Protein AF-A0A661AX13-F1 (afdb_monomer)

Foldseek 3Di:
DQVPDPQAAEEEECDQVVCCVVHVYHYHYQDQDLDLVVRVVCCVVVVHFKYWQFPPDPSSVRRPVVNCVVCVVQWDFPDDDPPGITIIGGDD

Nearest PDB structures (foldseek):
  5xyu-assembly1_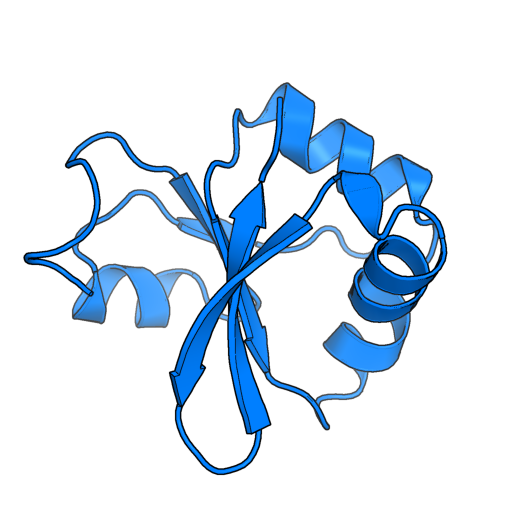H  TM=4.347E-01  e=1.911E+00  Mycolicibacterium smegmatis MC2 155
  7jil-assembly1_m  TM=4.127E-01  e=2.487E+00  Flavobacterium johnsoniae
  2cpm-assembly1_A  TM=3.438E-01  e=2.041E+00  Homo sapiens
  6yef-assembly1_h  TM=4.005E-01  e=4.211E+00  Staphylococcus aureus subsp. aureus NCTC 8325
  6zqf-assembly1_UV  TM=4.017E-01  e=7.616E+00  Saccharomyces cerevisiae S288C

Structure (mmCIF, N/CA/C/O backbone):
data_AF-A0A661AX13-F1
#
_entry.id   AF-A0A661AX13-F1
#
loop_
_atom_site.group_PDB
_atom_site.id
_atom_site.type_symbol
_atom_site.label_atom_id
_atom_site.label_alt_id
_atom_site.label_comp_id
_atom_site.label_asym_id
_atom_site.label_entity_id
_atom_site.label_seq_id
_atom_site.pdbx_PDB_ins_code
_atom_site.Cartn_x
_atom_site.Cartn_y
_atom_site.Cartn_z
_atom_site.occupancy
_atom_site.B_iso_or_equiv
_atom_site.auth_seq_id
_atom_site.auth_comp_id
_atom_site.auth_asym_id
_atom_site.auth_atom_id
_atom_site.pdbx_PDB_model_num
ATOM 1 N N . MET A 1 1 ? -4.566 -2.754 -14.438 1.00 65.12 1 MET A N 1
ATOM 2 C CA . MET A 1 1 ? -5.176 -2.466 -13.116 1.00 65.12 1 MET A CA 1
ATOM 3 C C . MET A 1 1 ? -6.608 -1.979 -13.279 1.00 65.12 1 MET A C 1
ATOM 5 O O . MET A 1 1 ? -7.465 -2.514 -12.597 1.00 65.12 1 MET A O 1
ATOM 9 N N . LYS A 1 2 ? -6.870 -1.047 -14.206 1.00 71.81 2 LYS A N 1
ATOM 10 C CA . LYS A 1 2 ? -8.194 -0.471 -14.494 1.00 71.81 2 LYS A CA 1
ATOM 11 C C . LYS A 1 2 ? -9.367 -1.464 -14.621 1.00 71.81 2 LYS A C 1
ATOM 13 O O . LYS A 1 2 ? -10.435 -1.182 -14.095 1.00 71.81 2 LYS A O 1
ATOM 18 N N . GLU A 1 3 ? -9.182 -2.607 -15.277 1.00 73.88 3 GLU A N 1
ATOM 19 C CA . GLU A 1 3 ? -10.278 -3.563 -15.551 1.00 73.88 3 GLU A CA 1
ATOM 20 C C . GLU A 1 3 ? -10.525 -4.579 -14.424 1.00 73.88 3 GLU A C 1
ATOM 22 O O . GLU A 1 3 ? -11.583 -5.191 -14.372 1.00 73.88 3 GLU A O 1
ATOM 27 N N . ASN A 1 4 ? -9.574 -4.734 -13.495 1.00 79.12 4 ASN A N 1
ATOM 28 C CA . ASN A 1 4 ? -9.573 -5.839 -12.523 1.00 79.12 4 ASN A CA 1
ATOM 29 C C . ASN A 1 4 ? -9.777 -5.383 -11.072 1.00 79.12 4 ASN A C 1
ATOM 31 O O . ASN A 1 4 ? -9.682 -6.201 -10.162 1.00 79.12 4 ASN A O 1
ATOM 35 N N . LEU A 1 5 ? -9.985 -4.085 -10.837 1.00 87.44 5 LEU A N 1
ATOM 36 C CA . LEU A 1 5 ? -10.213 -3.522 -9.504 1.00 87.44 5 LEU A CA 1
ATOM 37 C C . LEU A 1 5 ? -11.602 -2.871 -9.444 1.00 87.44 5 LEU A C 1
ATOM 39 O O . LEU A 1 5 ? -11.978 -2.217 -10.422 1.00 87.44 5 LEU A O 1
ATOM 43 N N . PRO A 1 6 ? -12.332 -2.964 -8.315 1.00 90.00 6 PRO A N 1
ATOM 44 C CA . PRO A 1 6 ? -13.587 -2.231 -8.110 1.00 90.00 6 PRO A CA 1
ATOM 45 C C . PRO A 1 6 ? -13.415 -0.732 -8.383 1.00 90.00 6 PRO A C 1
ATOM 47 O O . PRO A 1 6 ? -12.341 -0.192 -8.114 1.00 90.00 6 PRO A O 1
ATOM 50 N N . GLN A 1 7 ? -14.425 -0.054 -8.935 1.00 90.19 7 GLN A N 1
ATOM 51 C CA . GLN A 1 7 ? -14.339 1.368 -9.330 1.00 90.19 7 GLN A CA 1
ATOM 52 C C . GLN A 1 7 ? -14.094 2.300 -8.136 1.00 90.19 7 GLN A C 1
ATOM 54 O O . GLN A 1 7 ? -13.371 3.290 -8.226 1.00 90.19 7 GLN A O 1
ATOM 59 N N . GLU A 1 8 ? -14.647 1.931 -6.994 1.00 93.50 8 GLU A N 1
ATOM 60 C CA . GLU A 1 8 ? -14.571 2.620 -5.716 1.00 93.50 8 GLU A CA 1
ATOM 61 C C . GLU A 1 8 ? -13.300 2.304 -4.915 1.00 93.50 8 GLU A C 1
ATOM 63 O O . GLU A 1 8 ? -13.081 2.909 -3.864 1.00 93.50 8 GLU A O 1
ATOM 68 N N . ALA A 1 9 ? -12.458 1.386 -5.406 1.00 95.50 9 ALA A N 1
ATOM 69 C CA . ALA A 1 9 ? -11.267 0.949 -4.694 1.00 95.50 9 ALA A CA 1
ATOM 70 C C . ALA A 1 9 ? -10.290 2.102 -4.428 1.00 95.50 9 ALA A C 1
ATOM 72 O O . ALA A 1 9 ? -10.014 2.933 -5.300 1.00 95.50 9 ALA A O 1
ATOM 73 N N . ILE A 1 10 ? -9.699 2.108 -3.233 1.00 97.56 10 ILE A N 1
ATOM 74 C CA . ILE A 1 10 ? -8.682 3.076 -2.828 1.00 97.56 10 ILE A CA 1
ATOM 75 C C . ILE A 1 10 ? -7.313 2.400 -2.806 1.00 97.56 10 ILE A C 1
ATOM 77 O O . ILE A 1 10 ? -7.086 1.437 -2.071 1.00 97.56 10 ILE A O 1
ATOM 81 N N . ILE A 1 11 ? -6.377 2.945 -3.587 1.00 97.62 11 ILE A N 1
ATOM 82 C CA . ILE A 1 11 ? -5.013 2.423 -3.710 1.00 97.62 11 ILE A CA 1
ATOM 83 C C . ILE A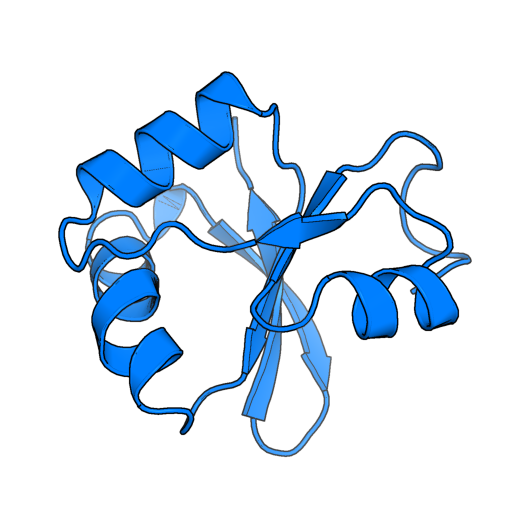 1 11 ? -4.038 3.323 -2.949 1.00 97.62 11 ILE A C 1
ATOM 85 O O . ILE A 1 11 ? -3.921 4.517 -3.227 1.00 97.62 11 ILE A O 1
ATOM 89 N N . MET A 1 12 ? -3.288 2.759 -2.006 1.00 98.00 12 MET A N 1
ATOM 90 C CA . MET A 1 12 ? -2.183 3.448 -1.346 1.00 98.00 12 MET A CA 1
ATOM 91 C C . MET A 1 12 ? -0.865 3.161 -2.066 1.00 98.00 12 MET A C 1
ATOM 93 O O . MET A 1 12 ? -0.547 2.014 -2.359 1.00 98.00 12 MET A O 1
ATOM 97 N N . GLY A 1 13 ? -0.067 4.191 -2.341 1.00 96.62 13 GLY A N 1
ATOM 98 C CA . GLY A 1 13 ? 1.228 4.009 -2.990 1.00 96.62 13 GLY A CA 1
ATOM 99 C C . GLY A 1 13 ? 2.148 5.220 -2.889 1.00 96.62 13 GLY A C 1
ATOM 100 O O . GLY A 1 13 ? 1.774 6.286 -2.399 1.00 96.62 13 GLY A O 1
ATOM 101 N N . ILE A 1 14 ? 3.390 5.079 -3.357 1.00 94.31 14 ILE A N 1
ATOM 102 C CA . ILE A 1 14 ? 4.403 6.135 -3.197 1.00 94.31 14 ILE A CA 1
ATOM 103 C C . ILE A 1 14 ? 4.225 7.332 -4.143 1.00 94.31 14 ILE A C 1
ATOM 105 O O . ILE A 1 14 ? 4.593 8.456 -3.791 1.00 94.31 14 ILE A O 1
ATOM 109 N N . LYS A 1 15 ? 3.625 7.108 -5.319 1.00 93.38 15 LYS A N 1
ATOM 110 C CA . LYS A 1 15 ? 3.370 8.125 -6.352 1.00 93.38 15 LYS A CA 1
ATOM 111 C C . LYS A 1 15 ? 1.888 8.132 -6.768 1.00 93.38 15 LYS A C 1
ATOM 113 O O . LYS A 1 15 ? 1.580 7.682 -7.869 1.00 93.38 15 LYS A O 1
ATOM 118 N N . PRO A 1 16 ? 0.963 8.646 -5.933 1.00 95.56 16 PRO A N 1
ATOM 119 C CA . PRO A 1 16 ? -0.475 8.593 -6.214 1.00 95.56 16 PRO A CA 1
ATOM 120 C C . PRO A 1 16 ? -0.905 9.123 -7.592 1.00 95.56 16 PRO A C 1
ATOM 122 O O . PRO A 1 16 ? -1.707 8.443 -8.225 1.00 95.56 16 PRO A O 1
ATOM 125 N N . PRO A 1 17 ? -0.363 10.245 -8.121 1.00 96.06 17 PRO A N 1
ATOM 126 C CA . PRO A 1 17 ? -0.755 10.726 -9.450 1.00 96.06 17 PRO A CA 1
ATOM 127 C C . PRO A 1 17 ? -0.462 9.718 -10.565 1.00 96.06 17 PRO A C 1
ATOM 129 O O . PRO A 1 17 ? -1.298 9.485 -11.429 1.00 96.06 17 PRO A O 1
ATOM 132 N N . MET A 1 18 ? 0.698 9.059 -10.506 1.00 92.94 18 MET A N 1
ATOM 133 C CA . MET A 1 18 ? 1.081 8.037 -11.481 1.00 92.94 18 MET A CA 1
ATOM 134 C C . MET A 1 18 ? 0.159 6.819 -11.388 1.00 92.94 18 MET A C 1
ATOM 136 O O . MET A 1 18 ? -0.268 6.289 -12.403 1.00 92.94 18 MET A O 1
ATOM 140 N N . ILE A 1 19 ? -0.191 6.398 -10.171 1.00 94.19 19 ILE A N 1
ATOM 141 C CA . ILE A 1 19 ? -1.102 5.266 -9.958 1.00 94.19 19 ILE A CA 1
ATOM 142 C C . ILE A 1 19 ? -2.494 5.602 -10.495 1.00 94.19 19 ILE A C 1
ATOM 144 O O . ILE A 1 19 ? -3.097 4.769 -11.168 1.00 94.19 19 ILE A O 1
ATOM 148 N N . TYR A 1 20 ? -2.983 6.823 -10.262 1.00 94.12 20 TYR A N 1
ATOM 149 C CA . TYR A 1 20 ? -4.266 7.286 -10.789 1.00 94.12 20 TYR A CA 1
ATOM 150 C C . TYR A 1 20 ? -4.306 7.202 -12.317 1.00 94.12 20 TYR A C 1
ATOM 152 O O . TYR A 1 20 ? -5.257 6.653 -12.857 1.00 94.12 20 TYR A O 1
ATOM 160 N N . TRP A 1 21 ? -3.250 7.644 -13.007 1.00 93.88 21 TRP A N 1
ATOM 161 C CA . TRP A 1 21 ? -3.187 7.601 -14.474 1.00 93.88 21 TRP A CA 1
ATOM 162 C C . TRP A 1 21 ? -3.357 6.186 -15.052 1.00 93.88 21 TRP A C 1
ATOM 164 O O . TRP A 1 21 ? -3.951 6.033 -16.111 1.00 93.88 21 TRP A O 1
ATOM 174 N N . TYR A 1 22 ? -2.878 5.147 -14.359 1.00 90.25 22 TYR A N 1
ATOM 175 C CA . TYR A 1 22 ? -2.974 3.755 -1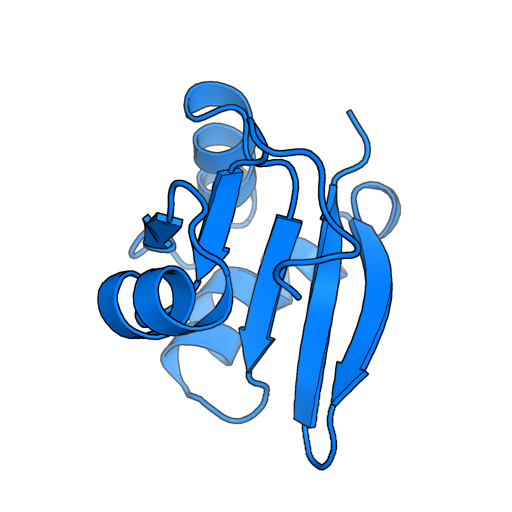4.831 1.00 90.25 22 TYR A CA 1
ATOM 176 C C . TYR A 1 22 ? -4.167 2.967 -14.276 1.00 90.25 22 TYR A C 1
ATOM 178 O O . TYR A 1 22 ? -4.530 1.914 -14.813 1.00 90.25 22 TYR A O 1
ATOM 186 N N . SER A 1 23 ? -4.726 3.404 -13.149 1.00 92.12 23 SER A N 1
ATOM 187 C CA . SER A 1 23 ? -5.800 2.687 -12.457 1.00 92.12 23 SER A CA 1
ATOM 188 C C . SER A 1 23 ? -7.160 3.346 -12.616 1.00 92.12 23 SER A C 1
ATOM 190 O O . SER A 1 23 ? -8.154 2.634 -12.549 1.00 92.12 23 SER A O 1
ATOM 192 N N . GLU A 1 24 ? -7.207 4.666 -12.810 1.00 94.44 24 GLU A N 1
ATOM 193 C CA . GLU A 1 24 ? -8.415 5.490 -12.684 1.00 94.44 24 GLU A CA 1
ATOM 194 C C . GLU A 1 24 ? -9.149 5.218 -11.361 1.00 94.44 24 GLU A C 1
ATOM 196 O O . GLU A 1 24 ? -10.372 5.119 -11.306 1.00 94.44 24 GLU A O 1
ATOM 201 N N . ARG A 1 25 ? -8.384 5.028 -10.280 1.00 95.25 25 ARG A N 1
ATOM 202 C CA . ARG A 1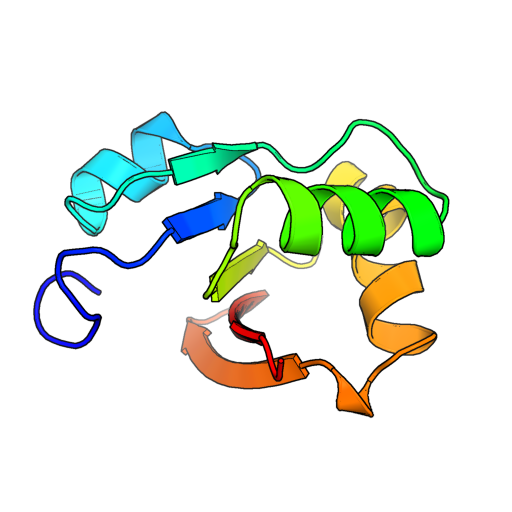 25 ? -8.888 4.809 -8.919 1.00 95.25 25 ARG A CA 1
ATOM 203 C C . ARG A 1 25 ? -8.398 5.888 -7.985 1.00 95.25 25 ARG A C 1
ATOM 205 O O . ARG A 1 25 ? -7.323 6.452 -8.189 1.00 95.25 25 ARG A O 1
ATOM 212 N N . LYS A 1 26 ? -9.143 6.149 -6.911 1.00 96.50 26 LYS A N 1
ATOM 213 C CA . LYS A 1 26 ? -8.686 7.072 -5.870 1.00 96.50 26 LYS A CA 1
ATOM 214 C C . LYS A 1 26 ? -7.363 6.565 -5.298 1.00 96.50 26 LYS A C 1
ATOM 216 O O . LYS A 1 26 ? -7.270 5.438 -4.821 1.00 96.50 26 LYS A O 1
ATOM 221 N N . CYS A 1 27 ? -6.345 7.418 -5.330 1.00 97.00 27 CYS A N 1
ATOM 222 C CA . CYS A 1 27 ? -5.008 7.061 -4.877 1.00 97.00 27 CYS A CA 1
ATOM 223 C C . CYS A 1 27 ? -4.575 7.935 -3.703 1.00 97.00 27 CYS A C 1
ATOM 225 O O . CYS A 1 27 ? -4.741 9.155 -3.725 1.00 97.00 27 CYS A O 1
ATOM 227 N N . VAL A 1 28 ? -3.977 7.320 -2.687 1.00 97.38 28 VAL A N 1
ATOM 228 C CA . VAL A 1 28 ? -3.474 8.003 -1.492 1.00 97.38 28 VAL A CA 1
ATOM 229 C C . VAL A 1 28 ? -2.008 7.669 -1.249 1.00 97.38 28 VAL A C 1
ATOM 231 O O . VAL A 1 28 ? -1.504 6.629 -1.664 1.00 97.38 28 VAL A O 1
ATOM 234 N N . LYS A 1 29 ? -1.283 8.581 -0.601 1.00 96.75 29 LYS A N 1
ATOM 235 C CA . LYS A 1 29 ? 0.139 8.385 -0.303 1.00 96.75 29 LYS A CA 1
ATOM 236 C C . LYS A 1 29 ? 0.329 7.569 0.974 1.00 96.75 29 LYS A C 1
ATOM 238 O O . LYS A 1 29 ? -0.434 7.757 1.919 1.00 96.75 29 LYS A O 1
ATOM 243 N N . TYR A 1 30 ? 1.386 6.757 1.017 1.00 96.38 30 TYR A N 1
ATOM 244 C CA . TYR A 1 30 ? 1.880 6.173 2.267 1.00 96.38 30 TYR A CA 1
ATOM 245 C C . TYR A 1 30 ? 2.166 7.249 3.328 1.00 96.38 30 TYR A C 1
ATOM 247 O O . TYR A 1 30 ? 2.669 8.328 2.975 1.00 96.38 30 TYR A O 1
ATOM 255 N N . PRO A 1 31 ? 1.900 6.966 4.616 1.00 95.00 31 PRO A N 1
ATOM 256 C CA . PRO A 1 31 ? 2.283 7.865 5.690 1.00 95.00 31 PRO A CA 1
ATOM 257 C C . PRO A 1 31 ? 3.813 7.982 5.798 1.00 95.00 31 PRO A C 1
ATOM 259 O O . PRO A 1 31 ? 4.559 7.050 5.476 1.00 95.00 31 PRO A O 1
ATOM 262 N N . PRO A 1 32 ? 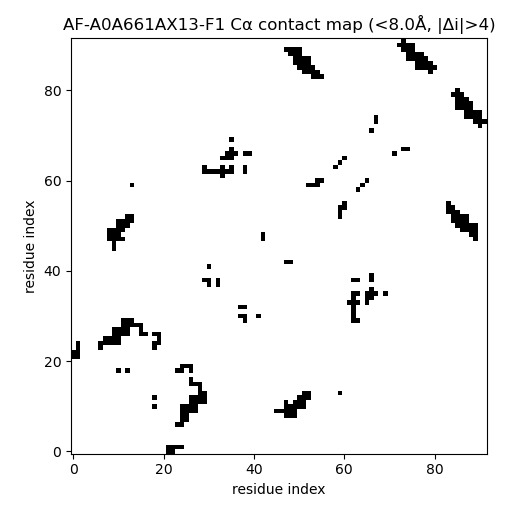4.326 9.134 6.254 1.00 92.69 32 PRO A N 1
ATOM 263 C CA . PRO A 1 32 ? 5.752 9.351 6.458 1.00 92.69 32 PRO A CA 1
ATOM 264 C C . PRO A 1 32 ? 6.245 8.747 7.790 1.00 92.69 32 PRO A C 1
ATOM 266 O O . PRO A 1 32 ? 7.064 9.368 8.452 1.00 92.69 32 PRO A O 1
ATOM 269 N N . SER A 1 33 ? 5.754 7.571 8.189 1.00 93.50 33 SER A N 1
ATOM 270 C CA . SER A 1 33 ? 6.107 6.908 9.452 1.00 93.50 33 SER A CA 1
ATOM 271 C C . SER A 1 33 ? 6.758 5.552 9.194 1.00 93.50 33 SER A C 1
ATOM 273 O O . SER A 1 33 ? 6.380 4.868 8.246 1.00 93.50 33 SER A O 1
ATOM 275 N N . SER A 1 34 ? 7.720 5.175 10.035 1.00 91.69 34 SER A N 1
ATOM 276 C CA . SER A 1 34 ? 8.301 3.828 10.093 1.00 91.69 34 SER A CA 1
ATOM 277 C C . SER A 1 34 ? 7.570 2.900 11.066 1.00 91.69 34 SER A C 1
ATOM 279 O O . SER A 1 34 ? 7.888 1.715 11.132 1.00 91.69 34 SER A O 1
ATOM 281 N N . GLN A 1 35 ? 6.601 3.422 11.825 1.00 96.50 35 GLN A N 1
ATOM 282 C CA . GLN A 1 35 ? 5.825 2.638 12.780 1.00 96.50 35 GLN A CA 1
ATOM 283 C C . GLN A 1 35 ? 4.719 1.857 12.051 1.00 96.50 35 GLN A C 1
ATOM 285 O O . GLN A 1 35 ? 3.875 2.479 11.396 1.00 96.50 35 GLN A O 1
ATOM 290 N N . PRO A 1 36 ? 4.690 0.515 12.158 1.00 95.25 36 PRO A N 1
ATOM 291 C CA . PRO A 1 36 ? 3.660 -0.326 11.549 1.00 95.25 36 PRO A CA 1
ATOM 292 C C . PRO A 1 36 ? 2.215 0.092 11.842 1.00 95.25 36 PRO A C 1
ATOM 294 O O . PRO A 1 36 ? 1.361 0.064 10.957 1.00 95.25 36 PRO A O 1
ATOM 297 N N . GLU A 1 37 ? 1.952 0.501 13.077 1.00 96.00 37 GLU A N 1
ATOM 298 C CA . GLU A 1 37 ? 0.632 0.866 13.589 1.00 96.00 37 GLU A CA 1
ATOM 299 C C . GLU A 1 37 ? 0.091 2.117 12.895 1.00 96.00 37 GLU A C 1
ATOM 301 O O . GLU A 1 37 ? -1.099 2.206 12.604 1.00 96.00 37 GLU A O 1
ATOM 306 N N . GLU A 1 38 ? 0.970 3.065 12.566 1.00 96.19 38 GLU A N 1
ATOM 307 C CA . GLU A 1 38 ? 0.598 4.285 11.850 1.00 96.19 38 GLU A CA 1
ATOM 308 C C . GLU A 1 38 ? 0.213 3.992 10.395 1.00 96.19 38 GLU A C 1
ATOM 310 O O . GLU A 1 38 ? -0.709 4.615 9.861 1.00 96.19 38 GLU A O 1
ATOM 315 N N . LEU A 1 39 ? 0.861 3.011 9.749 1.00 96.12 39 LEU A N 1
ATOM 316 C CA . LEU A 1 39 ? 0.415 2.542 8.436 1.00 96.12 39 LEU A CA 1
ATOM 317 C C . LEU A 1 39 ? -0.987 1.939 8.530 1.00 96.12 39 LEU A C 1
ATOM 319 O O . LEU A 1 39 ? -1.853 2.305 7.735 1.00 96.12 39 LEU A O 1
ATOM 323 N N . TRP A 1 40 ? -1.207 1.043 9.494 1.00 96.56 40 TRP A N 1
ATOM 324 C CA . TRP A 1 40 ? -2.494 0.370 9.660 1.00 96.56 40 TRP A CA 1
ATOM 325 C C . TRP A 1 40 ? -3.626 1.356 9.960 1.00 96.56 40 TRP A C 1
ATOM 327 O O . TRP A 1 40 ? -4.647 1.366 9.277 1.00 96.56 40 TRP A O 1
ATOM 337 N N . LYS A 1 41 ? -3.400 2.283 10.891 1.00 96.69 41 LYS A N 1
ATOM 338 C CA . LYS A 1 41 ? -4.351 3.344 11.231 1.00 96.69 41 LYS A CA 1
ATOM 339 C C . LYS A 1 41 ? -4.739 4.189 10.018 1.00 96.69 41 LYS A C 1
ATOM 341 O O . LYS A 1 41 ? -5.905 4.540 9.851 1.00 96.69 41 LYS A O 1
ATOM 346 N N . GLU A 1 42 ? -3.785 4.525 9.150 1.00 97.38 42 GLU A N 1
ATOM 347 C CA . GLU A 1 42 ? -4.078 5.281 7.928 1.00 97.38 42 GLU A CA 1
ATOM 348 C C . GLU A 1 42 ? -4.764 4.428 6.848 1.00 97.38 42 GLU A C 1
ATOM 350 O O . GLU A 1 42 ? -5.578 4.968 6.095 1.00 97.38 42 GLU A O 1
ATOM 355 N N . ILE A 1 43 ? -4.500 3.117 6.792 1.00 97.06 43 ILE A N 1
ATOM 356 C CA . ILE A 1 43 ? -5.254 2.162 5.962 1.00 97.06 43 ILE A CA 1
ATOM 357 C C . ILE A 1 43 ? -6.725 2.144 6.391 1.00 97.06 43 ILE A C 1
ATOM 359 O O . ILE A 1 43 ? -7.597 2.366 5.550 1.00 97.06 43 ILE A O 1
ATOM 363 N N . GLU A 1 44 ? -7.008 1.972 7.683 1.00 97.25 44 GLU A N 1
ATOM 364 C CA . GLU A 1 44 ? -8.374 1.930 8.221 1.00 97.25 44 GLU A CA 1
ATOM 365 C C . GLU A 1 44 ? -9.099 3.264 8.025 1.00 97.25 44 GLU A C 1
ATOM 367 O O . GLU A 1 44 ? -10.173 3.325 7.419 1.00 97.25 44 GLU A O 1
ATOM 372 N N . LYS A 1 45 ? -8.473 4.363 8.460 1.00 97.44 45 LYS A N 1
ATOM 373 C CA . LYS A 1 45 ? -9.029 5.720 8.372 1.00 97.44 45 LYS A CA 1
ATOM 374 C C . LYS A 1 45 ? -9.405 6.107 6.946 1.00 97.44 45 LYS A C 1
ATOM 376 O O . LYS A 1 45 ? -10.424 6.761 6.731 1.00 97.44 45 LYS A O 1
ATOM 381 N N . ARG A 1 46 ? -8.575 5.743 5.965 1.00 97.06 46 ARG A N 1
ATOM 382 C CA . ARG A 1 46 ? -8.807 6.074 4.551 1.00 97.06 46 ARG A CA 1
ATOM 383 C C . ARG A 1 46 ? -9.552 4.982 3.795 1.00 97.06 46 ARG A C 1
ATOM 385 O O . ARG A 1 46 ? -9.817 5.194 2.616 1.00 97.06 46 ARG A O 1
ATOM 392 N N . ARG A 1 47 ? -9.893 3.869 4.457 1.00 96.81 47 ARG A N 1
ATOM 393 C CA . ARG A 1 47 ? -10.532 2.683 3.869 1.00 96.81 47 ARG A CA 1
ATOM 394 C C . ARG A 1 47 ? -9.764 2.164 2.651 1.00 96.81 47 ARG A C 1
ATOM 396 O O . ARG A 1 47 ? -10.350 1.948 1.600 1.00 96.81 47 ARG A O 1
ATOM 403 N N . VAL A 1 48 ? -8.446 2.032 2.781 1.00 97.81 48 VAL A N 1
ATOM 404 C CA . VAL A 1 48 ? -7.587 1.536 1.698 1.00 97.81 48 VAL A CA 1
ATOM 405 C C . VAL A 1 48 ? -7.872 0.063 1.435 1.00 97.81 48 VAL A C 1
ATOM 407 O O . VAL A 1 48 ? -7.908 -0.738 2.365 1.00 97.81 48 VAL A O 1
ATOM 410 N N . ASP A 1 49 ? -8.038 -0.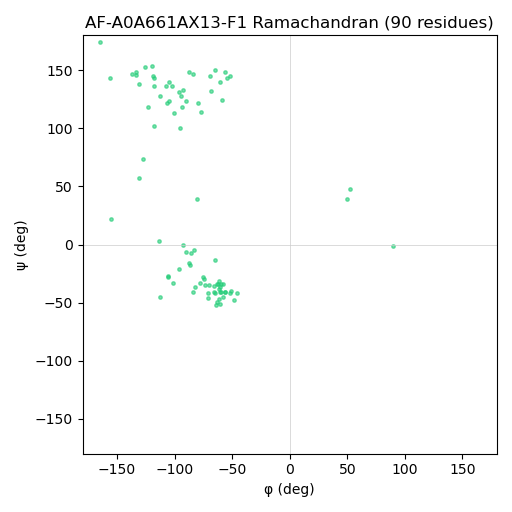280 0.161 1.00 97.69 49 ASP A N 1
ATOM 411 C CA . ASP A 1 49 ? -8.319 -1.646 -0.285 1.00 97.69 49 ASP A CA 1
ATOM 412 C C . ASP A 1 49 ? -7.062 -2.326 -0.831 1.00 97.69 49 ASP A C 1
ATOM 414 O O . ASP A 1 49 ? -6.883 -3.533 -0.669 1.00 97.69 49 ASP A O 1
ATOM 418 N N . TYR A 1 50 ? -6.170 -1.543 -1.452 1.00 97.56 50 TYR A N 1
ATOM 419 C CA . TYR A 1 50 ? -4.961 -2.062 -2.081 1.00 97.56 50 TYR A CA 1
ATOM 420 C C . TYR A 1 50 ? -3.724 -1.216 -1.792 1.00 97.56 50 TYR A C 1
ATOM 422 O O . TYR A 1 50 ? -3.784 0.011 -1.718 1.00 97.56 50 TYR A O 1
ATOM 430 N N . LEU A 1 51 ? -2.569 -1.870 -1.699 1.00 97.19 51 LEU A N 1
ATOM 431 C CA . LEU A 1 51 ? -1.257 -1.236 -1.594 1.00 97.19 51 LEU A CA 1
ATOM 432 C C . LEU A 1 51 ? -0.457 -1.523 -2.866 1.00 97.19 51 LEU A C 1
ATOM 434 O O . LEU A 1 51 ? -0.284 -2.682 -3.238 1.00 97.19 51 LEU A O 1
ATOM 438 N N . LEU A 1 52 ? 0.083 -0.484 -3.503 1.00 96.19 52 LEU A N 1
ATOM 439 C CA . LEU A 1 52 ? 1.081 -0.628 -4.559 1.00 96.19 52 LEU A CA 1
ATOM 440 C C . LEU A 1 52 ? 2.486 -0.480 -3.968 1.00 96.19 52 LEU A C 1
ATOM 442 O O . LEU A 1 52 ? 2.983 0.629 -3.739 1.00 96.19 52 LEU A O 1
ATOM 446 N N . LEU A 1 53 ? 3.126 -1.624 -3.752 1.00 95.25 53 LEU A N 1
ATOM 447 C CA . LEU A 1 53 ? 4.448 -1.755 -3.162 1.00 95.25 53 LEU A CA 1
ATOM 448 C C . LEU A 1 53 ? 5.518 -1.830 -4.256 1.00 95.25 53 LEU A C 1
ATOM 450 O O . LEU A 1 53 ? 5.445 -2.682 -5.132 1.00 95.25 53 LEU A O 1
ATOM 454 N N . TYR A 1 54 ? 6.551 -0.994 -4.174 1.00 93.00 54 TYR A N 1
ATOM 455 C CA . TYR A 1 54 ? 7.734 -1.084 -5.035 1.00 93.00 54 TYR A CA 1
ATOM 456 C C . TYR A 1 54 ? 8.971 -1.343 -4.168 1.00 93.00 54 TYR A C 1
ATOM 458 O O . TYR A 1 54 ? 9.462 -0.433 -3.491 1.00 93.00 54 TYR A O 1
ATOM 466 N N . ARG A 1 55 ? 9.435 -2.597 -4.140 1.00 91.88 55 ARG A N 1
ATOM 467 C CA . ARG A 1 55 ? 10.585 -3.028 -3.329 1.00 91.88 55 ARG A CA 1
ATOM 468 C C . ARG A 1 55 ? 11.880 -2.432 -3.887 1.00 91.88 55 ARG A C 1
ATOM 470 O O . ARG A 1 55 ? 12.049 -2.295 -5.097 1.00 91.88 55 ARG A O 1
ATOM 477 N N . GLY A 1 56 ? 12.810 -2.092 -3.000 1.00 88.50 56 GLY A N 1
ATOM 478 C CA . GLY A 1 56 ? 14.075 -1.432 -3.343 1.00 88.50 56 GLY A CA 1
ATOM 479 C C . GLY A 1 56 ? 14.031 0.100 -3.340 1.00 88.50 56 GLY A C 1
ATOM 480 O O . GLY A 1 56 ? 15.062 0.733 -3.546 1.00 88.50 56 GLY A O 1
ATOM 481 N N . TYR A 1 57 ? 12.879 0.719 -3.065 1.00 90.38 57 TYR A N 1
ATOM 482 C CA . TYR A 1 57 ? 12.825 2.150 -2.766 1.00 90.38 57 TYR A CA 1
ATOM 483 C C . TYR A 1 57 ? 12.976 2.373 -1.264 1.00 90.38 57 TYR A C 1
ATOM 485 O O . TYR A 1 57 ? 12.164 1.867 -0.492 1.00 90.38 57 TYR A O 1
ATOM 493 N N . SER A 1 58 ? 13.970 3.163 -0.848 1.00 91.56 58 SER A N 1
ATOM 494 C CA . SER A 1 58 ? 14.334 3.343 0.570 1.00 91.56 58 SER A CA 1
ATOM 495 C C . SER A 1 58 ? 13.131 3.642 1.464 1.00 91.56 58 SER A C 1
ATOM 497 O O . SER A 1 58 ? 12.909 2.967 2.460 1.00 91.56 58 SER A O 1
ATOM 499 N N . ARG A 1 59 ? 12.272 4.578 1.052 1.00 90.19 59 ARG A N 1
ATOM 500 C CA . ARG A 1 59 ? 11.069 4.940 1.812 1.00 90.19 59 ARG A CA 1
ATOM 501 C C . ARG A 1 59 ? 10.078 3.787 1.980 1.00 90.19 59 ARG A C 1
ATOM 503 O O . ARG A 1 59 ? 9.398 3.729 2.993 1.00 90.19 59 ARG A O 1
ATOM 510 N N . ILE A 1 60 ? 9.965 2.897 0.997 1.00 93.94 60 ILE A N 1
ATOM 511 C CA . ILE A 1 60 ? 9.092 1.721 1.091 1.00 93.94 60 ILE A CA 1
ATOM 512 C C . ILE A 1 60 ? 9.676 0.712 2.079 1.00 93.94 60 ILE A C 1
ATOM 514 O O . ILE A 1 60 ? 8.955 0.227 2.950 1.00 93.94 60 ILE A O 1
ATOM 518 N N . GLU A 1 61 ? 10.978 0.450 1.968 1.00 94.75 61 GLU A N 1
ATOM 519 C CA . GLU A 1 61 ? 11.700 -0.455 2.866 1.00 94.75 61 GLU A CA 1
ATOM 520 C C . GLU A 1 61 ? 11.651 0.022 4.323 1.00 94.75 61 GLU A C 1
ATOM 522 O O . GLU A 1 61 ? 11.510 -0.793 5.225 1.00 94.75 61 GLU A O 1
ATOM 527 N N . THR A 1 62 ? 11.699 1.334 4.561 1.00 93.62 62 THR A N 1
ATOM 528 C CA . THR A 1 62 ? 11.633 1.898 5.916 1.00 93.62 62 THR A CA 1
ATOM 529 C C . THR A 1 62 ? 10.206 2.020 6.459 1.00 93.62 62 THR A C 1
ATOM 531 O O . THR A 1 62 ? 10.003 1.816 7.651 1.00 93.62 62 THR A O 1
ATOM 534 N N . ASN A 1 63 ? 9.215 2.356 5.62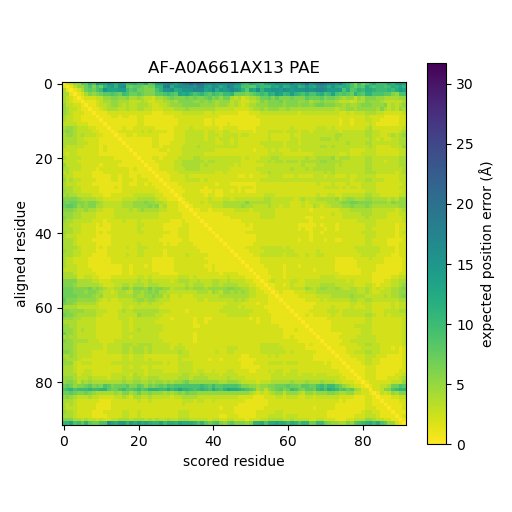3 1.00 92.62 63 ASN A N 1
ATOM 535 C CA . ASN A 1 63 ? 7.893 2.772 6.118 1.00 92.62 63 ASN A CA 1
ATOM 536 C C . ASN A 1 63 ? 6.788 1.727 5.959 1.00 92.62 63 ASN A C 1
ATOM 538 O O . ASN A 1 63 ? 5.799 1.765 6.682 1.00 92.62 63 ASN A O 1
ATOM 542 N N . VAL A 1 64 ? 6.900 0.839 4.972 1.00 95.44 64 VAL A N 1
ATOM 543 C CA . VAL A 1 64 ? 5.797 -0.059 4.591 1.00 95.44 64 VAL A CA 1
ATOM 544 C C . VAL A 1 64 ? 6.145 -1.499 4.918 1.00 95.44 64 VAL A C 1
ATOM 546 O O . VAL A 1 64 ? 5.350 -2.222 5.507 1.00 95.44 64 VAL A O 1
ATOM 549 N N . VAL A 1 65 ? 7.363 -1.909 4.582 1.00 95.19 65 VAL A N 1
ATOM 550 C CA . VAL A 1 65 ? 7.836 -3.287 4.754 1.00 95.19 65 VAL A CA 1
ATOM 551 C C . VAL A 1 65 ? 7.804 -3.763 6.212 1.00 95.19 65 VAL A C 1
ATOM 553 O O . VAL A 1 65 ? 7.347 -4.885 6.428 1.00 95.19 65 VAL A O 1
ATOM 556 N N . PRO A 1 66 ? 8.179 -2.957 7.228 1.00 95.44 66 PRO A N 1
ATOM 557 C CA . PRO A 1 66 ? 8.062 -3.386 8.621 1.00 95.44 66 PRO A CA 1
ATOM 558 C C . PRO A 1 66 ? 6.621 -3.724 9.015 1.00 95.44 66 PRO A C 1
ATOM 560 O O . PRO A 1 66 ? 6.399 -4.657 9.779 1.00 95.44 66 PRO A O 1
ATOM 563 N N . ALA A 1 67 ? 5.638 -3.009 8.459 1.00 94.62 67 ALA A N 1
ATOM 564 C CA . ALA A 1 67 ? 4.229 -3.274 8.718 1.00 94.62 67 ALA A CA 1
ATOM 565 C C . ALA A 1 67 ? 3.753 -4.577 8.074 1.00 94.62 67 ALA A C 1
ATOM 567 O O . ALA A 1 67 ? 3.060 -5.353 8.726 1.00 94.62 67 ALA A O 1
ATOM 568 N N . LEU A 1 68 ? 4.179 -4.842 6.834 1.00 94.88 68 LEU A N 1
ATOM 569 C CA . LEU A 1 68 ? 3.888 -6.104 6.148 1.00 94.88 68 LEU A CA 1
ATOM 570 C C . LEU A 1 68 ? 4.484 -7.303 6.897 1.00 94.88 68 LEU A C 1
ATOM 572 O O . LEU A 1 68 ? 3.843 -8.340 6.993 1.00 94.88 68 LEU A O 1
ATOM 576 N N . ASN A 1 69 ? 5.687 -7.150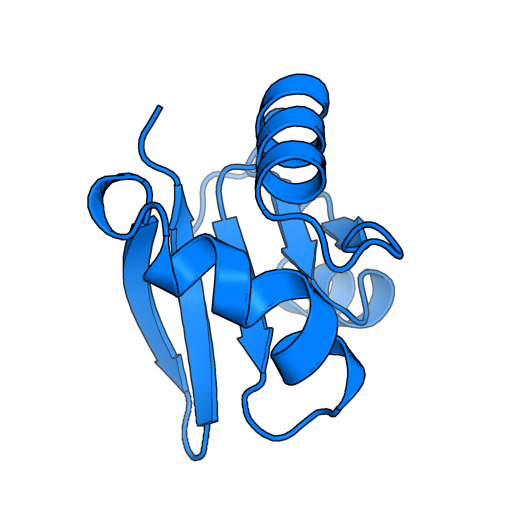 7.458 1.00 95.25 69 ASN A N 1
ATOM 577 C CA . ASN A 1 69 ? 6.339 -8.206 8.234 1.00 95.25 69 ASN A CA 1
ATOM 578 C C . ASN A 1 69 ? 5.698 -8.411 9.612 1.00 95.25 69 ASN A C 1
ATOM 580 O O . ASN A 1 69 ? 5.681 -9.530 10.115 1.00 95.25 69 ASN A O 1
ATOM 584 N N . LYS A 1 70 ? 5.215 -7.333 10.244 1.00 96.88 70 LYS A N 1
ATOM 585 C CA . LYS A 1 70 ? 4.608 -7.389 11.579 1.00 96.88 70 LYS A CA 1
ATOM 586 C C . LYS A 1 70 ? 3.174 -7.922 11.558 1.00 96.88 70 LYS A C 1
ATOM 588 O O . LYS A 1 70 ? 2.769 -8.553 12.526 1.00 96.88 70 LYS A O 1
ATOM 593 N N . MET A 1 71 ? 2.422 -7.637 10.495 1.00 95.25 71 MET A N 1
ATOM 594 C CA . MET A 1 71 ? 1.008 -8.007 10.339 1.00 95.25 71 MET A CA 1
ATOM 595 C C . MET A 1 71 ? 0.766 -8.678 8.973 1.00 95.25 71 MET A C 1
ATOM 597 O O . MET A 1 71 ? -0.010 -8.159 8.164 1.00 95.25 71 MET A O 1
ATOM 601 N N . PRO A 1 72 ? 1.462 -9.782 8.647 1.00 95.50 72 PRO A N 1
ATOM 602 C CA . PRO A 1 72 ? 1.366 -10.418 7.333 1.00 95.50 72 PRO A CA 1
ATOM 603 C C . PRO A 1 72 ? -0.049 -10.916 7.021 1.00 95.50 72 PRO A C 1
ATOM 605 O O . PRO A 1 72 ? -0.477 -10.862 5.873 1.00 95.50 72 PRO A O 1
ATOM 608 N N . GLU A 1 73 ? -0.810 -11.329 8.034 1.00 96.38 73 GLU A N 1
ATOM 609 C CA . GLU A 1 73 ? -2.191 -11.802 7.918 1.00 96.38 73 GLU A CA 1
ATOM 610 C C . GLU A 1 73 ? -3.179 -10.723 7.456 1.00 96.38 73 GLU A C 1
ATOM 612 O O . GLU A 1 73 ? -4.299 -11.039 7.067 1.00 96.38 73 GLU A O 1
ATOM 617 N N . ARG A 1 74 ? -2.780 -9.446 7.475 1.00 96.62 74 ARG A N 1
ATOM 618 C CA . ARG A 1 74 ? -3.597 -8.324 6.991 1.00 96.62 74 ARG A CA 1
ATOM 619 C C . ARG A 1 74 ? -3.458 -8.076 5.494 1.00 96.62 74 ARG A C 1
ATOM 621 O O . ARG A 1 74 ? -4.190 -7.247 4.952 1.00 96.62 74 ARG A O 1
ATOM 628 N N . PHE A 1 75 ? -2.537 -8.764 4.822 1.00 97.12 75 PHE A N 1
ATOM 629 C CA . PHE A 1 75 ? -2.225 -8.522 3.421 1.00 97.12 75 PHE A CA 1
ATOM 630 C C . PHE A 1 75 ? -2.152 -9.824 2.631 1.00 97.12 75 PHE A C 1
ATOM 632 O O . PHE A 1 75 ? -1.665 -10.842 3.107 1.00 97.12 75 PHE A O 1
ATOM 639 N N . TYR A 1 76 ? -2.570 -9.776 1.373 1.00 96.06 76 TYR A N 1
ATOM 640 C CA . TYR A 1 76 ? -2.336 -10.862 0.424 1.00 96.06 76 TYR A CA 1
ATOM 641 C C . TYR A 1 76 ? -1.829 -10.297 -0.896 1.00 96.06 76 TYR A C 1
ATOM 643 O O . TYR A 1 76 ? -2.172 -9.181 -1.289 1.00 96.06 76 TYR A O 1
ATOM 651 N N . ILE A 1 77 ? -0.992 -11.056 -1.598 1.00 95.19 77 ILE A N 1
ATOM 652 C CA . ILE A 1 77 ? -0.493 -10.646 -2.910 1.00 95.19 77 ILE A CA 1
ATOM 653 C C . ILE A 1 77 ? -1.608 -10.878 -3.929 1.00 95.19 77 ILE A C 1
ATOM 655 O O . ILE A 1 77 ? -1.979 -12.016 -4.197 1.00 95.19 77 ILE A O 1
ATOM 659 N N . LEU A 1 78 ? -2.133 -9.797 -4.508 1.00 94.81 78 LEU A N 1
ATOM 660 C CA . LEU A 1 78 ? -3.099 -9.878 -5.603 1.00 94.81 78 LEU A CA 1
ATOM 661 C C . LEU A 1 78 ? -2.387 -10.051 -6.947 1.00 94.81 78 LEU A C 1
ATOM 663 O O . LEU A 1 78 ? -2.850 -10.788 -7.814 1.00 94.81 78 LEU A O 1
ATOM 667 N N . LYS A 1 79 ? -1.278 -9.330 -7.147 1.00 93.75 79 LYS A N 1
ATOM 668 C CA . LYS A 1 79 ? -0.492 -9.402 -8.382 1.00 93.75 79 LYS A CA 1
ATOM 669 C C . LYS A 1 79 ? 0.955 -8.981 -8.164 1.00 93.75 79 LYS A C 1
ATOM 671 O O . LYS A 1 79 ? 1.224 -8.019 -7.449 1.00 93.75 79 LYS A O 1
ATOM 676 N N . GLU A 1 80 ? 1.867 -9.646 -8.859 1.00 94.19 80 GLU A N 1
ATOM 677 C CA . GLU A 1 80 ? 3.269 -9.252 -8.979 1.00 94.19 80 GLU A CA 1
ATOM 678 C C . GLU A 1 80 ? 3.535 -8.654 -10.369 1.00 94.19 80 GLU A C 1
ATOM 680 O O . GLU A 1 80 ? 3.008 -9.123 -11.381 1.00 94.19 80 GLU A O 1
ATOM 685 N N . PHE A 1 81 ? 4.341 -7.593 -10.414 1.00 89.31 81 PHE A N 1
ATOM 686 C CA . PHE A 1 81 ? 4.877 -7.011 -11.638 1.00 89.31 81 PHE A CA 1
ATOM 687 C C . PHE A 1 81 ? 6.412 -6.995 -11.542 1.00 89.31 81 PHE A C 1
ATOM 689 O O . PHE A 1 81 ? 6.967 -6.319 -10.662 1.00 89.31 81 PHE A O 1
ATOM 696 N N . PRO A 1 82 ? 7.114 -7.705 -12.443 1.00 86.56 82 PRO A N 1
ATOM 697 C CA . PRO A 1 82 ? 8.569 -7.730 -12.458 1.00 86.56 82 PRO A CA 1
ATOM 698 C C . PRO A 1 82 ? 9.186 -6.321 -12.561 1.00 86.56 82 PRO A C 1
ATOM 700 O O . PRO A 1 82 ? 8.605 -5.437 -13.192 1.00 86.56 82 PRO A O 1
ATOM 703 N N . PRO A 1 83 ? 10.372 -6.089 -11.971 1.00 83.94 83 PRO A N 1
ATOM 704 C CA . PRO A 1 83 ? 11.154 -7.056 -11.200 1.00 83.94 83 PRO A CA 1
ATOM 705 C C . PRO A 1 83 ? 10.779 -7.126 -9.708 1.00 83.94 83 PRO A C 1
ATOM 707 O O . PRO A 1 83 ? 11.191 -8.068 -9.044 1.00 83.94 83 PRO A O 1
ATOM 710 N N . LYS A 1 84 ? 10.089 -6.116 -9.155 1.00 91.75 84 LYS A N 1
ATOM 711 C CA . LYS A 1 84 ? 9.981 -5.898 -7.693 1.00 91.75 84 LYS A CA 1
ATOM 712 C C . LYS A 1 84 ? 8.728 -5.124 -7.250 1.00 91.75 84 LYS A C 1
ATOM 714 O O . LYS A 1 84 ? 8.725 -4.494 -6.188 1.00 91.75 84 LYS A O 1
ATOM 719 N N . THR A 1 85 ? 7.676 -5.117 -8.063 1.00 93.62 85 THR A N 1
ATOM 720 C CA . THR A 1 85 ? 6.442 -4.381 -7.758 1.00 93.62 85 THR A CA 1
ATOM 721 C C . THR A 1 85 ? 5.332 -5.350 -7.393 1.00 93.62 85 THR A C 1
ATOM 723 O O . THR A 1 85 ? 5.122 -6.339 -8.085 1.00 93.62 85 THR A O 1
ATOM 726 N N . TYR A 1 86 ? 4.568 -5.035 -6.357 1.00 95.25 86 TYR A N 1
ATOM 727 C CA . TYR A 1 86 ? 3.473 -5.866 -5.880 1.00 95.25 86 TYR A CA 1
ATOM 728 C C . TYR A 1 86 ? 2.229 -5.014 -5.698 1.00 95.25 86 TYR A C 1
ATOM 730 O O . TYR A 1 86 ? 2.289 -3.897 -5.184 1.00 95.25 86 TYR A O 1
ATOM 738 N N . LEU A 1 87 ? 1.094 -5.560 -6.106 1.00 95.62 87 LEU A N 1
ATOM 739 C CA . LEU A 1 87 ? -0.213 -5.090 -5.699 1.00 95.62 87 LEU A CA 1
ATOM 740 C C . LEU A 1 87 ? -0.709 -6.021 -4.601 1.00 95.62 87 LEU A C 1
ATOM 742 O O . LEU A 1 87 ? -0.952 -7.203 -4.850 1.00 95.62 87 LEU A O 1
ATOM 746 N N . LEU A 1 88 ? -0.830 -5.485 -3.395 1.00 97.12 88 LEU A N 1
ATOM 747 C CA . LEU A 1 88 ? -1.316 -6.212 -2.232 1.00 97.12 88 LEU A CA 1
ATOM 748 C C . LEU A 1 88 ? -2.769 -5.826 -1.974 1.00 97.12 88 LEU A C 1
ATOM 750 O O . LEU A 1 88 ? -3.096 -4.642 -2.042 1.00 97.12 88 LEU A O 1
ATOM 754 N N . GLY A 1 89 ? -3.622 -6.797 -1.673 1.00 96.94 89 GLY A N 1
ATOM 755 C CA . GLY A 1 89 ? -4.947 -6.552 -1.112 1.00 96.94 89 GLY A CA 1
ATOM 756 C C . GLY A 1 89 ? -4.895 -6.469 0.410 1.00 96.94 89 GLY A C 1
ATOM 757 O O . GLY A 1 89 ? -4.059 -7.120 1.038 1.00 96.94 89 GLY A O 1
ATOM 758 N N . VAL A 1 90 ? -5.779 -5.657 0.989 1.00 97.19 90 VAL A N 1
ATOM 759 C CA . VAL A 1 90 ? -5.959 -5.505 2.440 1.00 97.19 90 VAL A CA 1
ATOM 760 C C . VAL A 1 90 ? -7.105 -6.397 2.918 1.00 97.19 90 VAL A C 1
ATOM 762 O O . VAL A 1 90 ? -8.195 -6.361 2.347 1.00 97.19 90 VAL A O 1
ATOM 765 N N . ILE A 1 91 ? -6.872 -7.168 3.981 1.00 93.56 91 ILE A N 1
ATOM 766 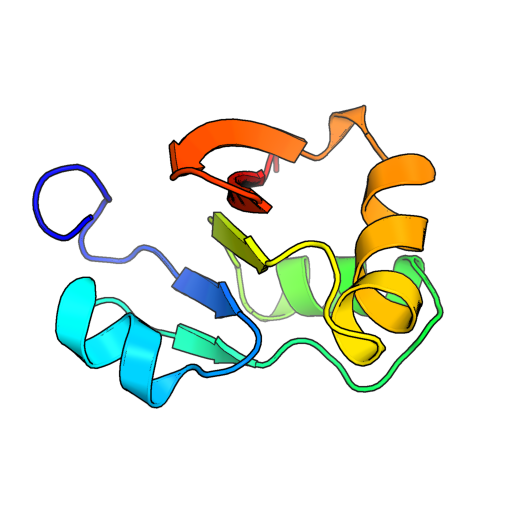C CA . ILE A 1 91 ? -7.895 -7.965 4.669 1.00 93.56 91 ILE A CA 1
ATOM 767 C C . ILE A 1 91 ? -8.452 -7.138 5.831 1.00 93.56 91 ILE A C 1
ATOM 769 O O . ILE A 1 91 ? -7.703 -6.740 6.728 1.00 93.56 91 ILE A O 1
ATOM 773 N N . LYS A 1 92 ? -9.755 -6.849 5.779 1.00 81.06 92 LYS A N 1
ATOM 774 C CA . LYS A 1 92 ? -10.475 -6.051 6.780 1.00 81.06 92 LYS A CA 1
ATOM 775 C C . LYS A 1 92 ? -10.989 -6.943 7.903 1.00 81.06 92 LYS A C 1
ATOM 777 O O . LYS A 1 92 ? -11.595 -7.982 7.568 1.00 81.06 92 LYS A O 1
#

Solvent-accessible surface area (backbone atoms only — not comparable to full-atom values): 5123 Å² total; per-residue (Å²): 100,49,90,81,49,68,76,86,40,25,36,33,21,89,54,28,72,64,51,24,76,62,34,73,31,56,49,38,64,64,66,100,43,59,48,38,66,61,48,51,54,51,33,62,76,67,58,43,41,30,37,52,45,53,65,89,39,69,68,40,61,52,27,45,47,53,27,48,70,74,45,46,89,41,49,46,83,74,44,80,43,90,94,48,32,35,36,29,37,53,60,130

Mean predicted aligned error: 3.03 Å

Secondary structure (DSSP, 8-state):
-TTTS-TT-EEEES-HHHHHHHH-SEEEEPPS---HHHHHHHHHHHT--EEEEETT-HHHHHHTHHHHHH-GGGEEEEEEETTTEEEEEEP-

Radius of gyration: 12.02 Å; Cα contacts (8 Å, |Δi|>4): 161; chains: 1; bounding box: 29×22×29 Å

Sequence (92 aa):
MKENLPQEAIIMGIKPPMIYWYSERKCVKYPPSSQPEELWKEIEKRRVDYLLLYRGYSRIETNVVPALNKMPERFYILKEFPPKTYLLGVIK

pLDDT: mean 93.51, std 5.51, range [65.12, 98.0]